Protein AF-A0AAV2M6N2-F1 (afdb_monomer_lite)

InterPro domains:
  IPR007728 Pre-SET domain [SM00468] (7-88)
  IPR046341 SET domain superfamily [G3DSA:2.170.270.10] (5-89)
  IPR046341 SET domain superfamily [SSF82199] (8-71)

Structure (mmCIF, N/CA/C/O backbone):
data_AF-A0AAV2M6N2-F1
#
_entry.id   AF-A0AAV2M6N2-F1
#
loop_
_atom_site.group_PDB
_atom_site.id
_atom_site.type_symbol
_atom_site.label_atom_id
_atom_site.label_alt_id
_atom_site.label_comp_id
_atom_site.label_asym_id
_atom_site.label_entity_id
_atom_site.label_seq_id
_atom_site.pdbx_PDB_ins_code
_atom_site.Cartn_x
_atom_site.Cartn_y
_atom_site.Cartn_z
_atom_site.occupancy
_atom_site.B_iso_or_equiv
_atom_site.auth_seq_id
_atom_site.auth_comp_id
_atom_site.auth_asym_id
_atom_site.auth_atom_id
_atom_site.pdbx_PDB_model_num
ATOM 1 N N . MET A 1 1 ? 11.135 22.900 -28.699 1.00 34.50 1 MET A N 1
ATOM 2 C CA . MET A 1 1 ? 10.430 22.295 -27.550 1.00 34.50 1 MET A CA 1
ATOM 3 C C . MET A 1 1 ? 10.805 20.824 -27.518 1.00 34.50 1 MET A C 1
ATOM 5 O O . MET A 1 1 ? 10.413 20.108 -28.428 1.00 34.50 1 MET A O 1
ATOM 9 N N . ALA A 1 2 ? 11.654 20.403 -26.579 1.00 39.59 2 ALA A N 1
ATOM 10 C CA . ALA A 1 2 ? 11.985 18.989 -26.418 1.00 39.59 2 ALA A CA 1
ATOM 11 C C . ALA A 1 2 ? 10.813 18.312 -25.700 1.00 39.59 2 ALA A C 1
ATOM 13 O O . ALA A 1 2 ? 10.427 18.749 -24.618 1.00 39.59 2 ALA A O 1
ATOM 14 N N . ALA A 1 3 ? 10.213 17.300 -26.325 1.00 44.12 3 ALA A N 1
ATOM 15 C CA . ALA A 1 3 ? 9.255 16.443 -25.648 1.00 44.12 3 ALA A CA 1
ATOM 16 C C . ALA A 1 3 ? 10.000 15.717 -24.520 1.00 44.12 3 ALA A C 1
ATOM 18 O O . ALA A 1 3 ? 10.977 15.017 -24.787 1.00 44.12 3 ALA A O 1
ATOM 19 N N . LEU A 1 4 ? 9.572 15.913 -23.271 1.00 48.38 4 LEU A N 1
ATOM 20 C CA . LEU A 1 4 ? 9.981 15.047 -22.172 1.00 48.38 4 LEU A CA 1
ATOM 21 C C . LEU A 1 4 ? 9.528 13.637 -22.561 1.00 48.38 4 LEU A C 1
ATOM 23 O O . LEU A 1 4 ? 8.331 13.393 -22.705 1.00 48.38 4 LEU A O 1
ATOM 27 N N . SER A 1 5 ? 10.470 12.729 -22.817 1.00 54.53 5 SER A N 1
ATOM 28 C CA . SER A 1 5 ? 10.140 11.311 -22.942 1.00 54.53 5 SER A CA 1
ATOM 29 C C . SER A 1 5 ? 9.387 10.912 -21.672 1.00 54.53 5 SER A C 1
ATOM 31 O O . SER A 1 5 ? 9.908 11.210 -20.592 1.00 54.53 5 SER A O 1
ATOM 33 N N . PRO A 1 6 ? 8.191 10.299 -21.760 1.00 62.06 6 PRO A N 1
ATOM 34 C CA . PRO A 1 6 ? 7.470 9.891 -20.565 1.00 62.06 6 PRO A CA 1
ATOM 35 C C . PRO A 1 6 ? 8.402 9.002 -19.741 1.00 62.06 6 PRO A C 1
ATOM 37 O O . PRO A 1 6 ? 8.955 8.028 -20.259 1.00 62.06 6 PRO A O 1
ATOM 40 N N . GLY A 1 7 ? 8.666 9.416 -18.500 1.00 73.06 7 GLY A N 1
ATOM 41 C CA . GLY A 1 7 ? 9.508 8.656 -17.586 1.00 73.06 7 GLY A CA 1
ATOM 42 C C . GLY A 1 7 ? 8.968 7.234 -17.445 1.00 73.06 7 GLY A C 1
ATOM 43 O O . GLY A 1 7 ? 7.762 7.007 -17.544 1.00 73.06 7 GLY A O 1
ATOM 44 N N . VAL A 1 8 ? 9.858 6.263 -17.244 1.00 82.75 8 VAL A N 1
ATOM 45 C CA . VAL A 1 8 ? 9.435 4.896 -16.927 1.00 82.75 8 VAL A CA 1
ATOM 46 C C . VAL A 1 8 ? 8.838 4.906 -15.524 1.00 82.75 8 VAL A C 1
ATOM 48 O O . VAL A 1 8 ? 9.507 5.324 -14.582 1.00 82.75 8 VAL A O 1
ATOM 51 N N . ASP A 1 9 ? 7.599 4.436 -15.401 1.00 87.31 9 ASP A N 1
ATOM 52 C CA . ASP A 1 9 ? 6.974 4.190 -14.107 1.00 87.31 9 ASP A CA 1
ATOM 53 C C . ASP A 1 9 ? 7.628 2.978 -13.436 1.00 87.31 9 ASP A C 1
ATOM 55 O O . ASP A 1 9 ? 7.507 1.845 -13.913 1.00 87.31 9 ASP A O 1
ATOM 59 N N . VAL A 1 10 ? 8.344 3.220 -12.339 1.00 88.06 10 VAL A N 1
ATOM 60 C CA . VAL A 1 10 ? 9.065 2.163 -11.614 1.00 88.06 10 VAL A CA 1
ATOM 61 C C . VAL A 1 10 ? 8.130 1.241 -10.847 1.00 88.06 10 VAL A C 1
ATOM 63 O O . VAL A 1 10 ? 8.499 0.097 -10.587 1.00 88.06 10 VAL A O 1
ATOM 66 N N . SER A 1 11 ? 6.921 1.710 -10.534 1.00 91.25 11 SER A N 1
ATOM 67 C CA . SER A 1 11 ? 5.903 0.887 -9.887 1.00 91.25 11 SER A CA 1
ATOM 68 C C . SER A 1 11 ? 5.238 -0.091 -10.853 1.00 91.25 11 SER A C 1
ATOM 70 O O . SER A 1 11 ? 4.497 -0.963 -10.421 1.00 9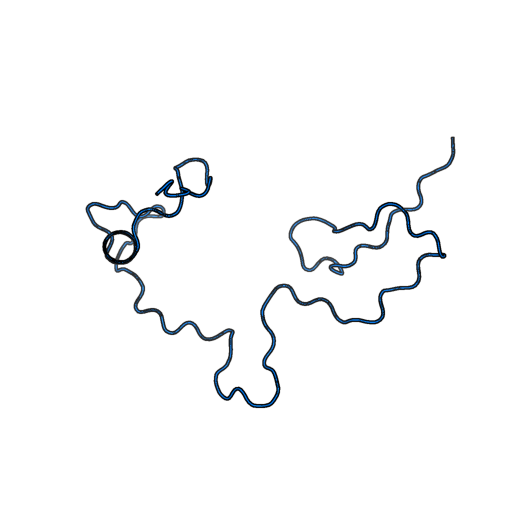1.25 11 SER A O 1
ATOM 72 N N . CYS A 1 12 ? 5.495 0.028 -12.162 1.00 89.56 12 CYS A N 1
ATOM 73 C CA . CYS A 1 12 ? 4.827 -0.757 -13.201 1.00 89.56 12 CYS A CA 1
ATOM 74 C C . CYS A 1 12 ? 3.286 -0.671 -13.140 1.00 89.56 12 CYS A C 1
ATOM 76 O O . CYS A 1 12 ? 2.609 -1.646 -13.465 1.00 89.56 12 CYS A O 1
ATOM 78 N N . GLY A 1 13 ? 2.734 0.476 -12.732 1.00 91.19 13 GLY A N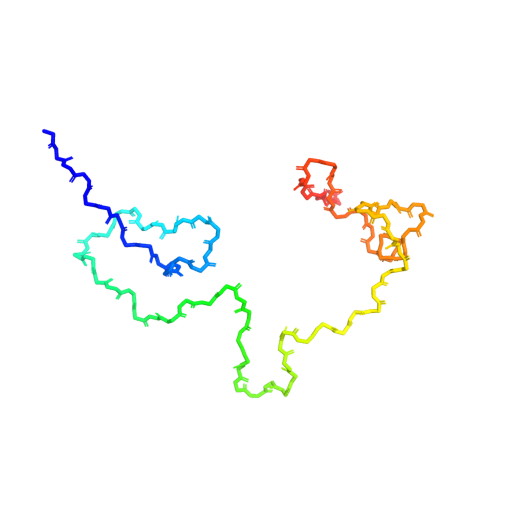 1
ATOM 79 C CA . GLY A 1 13 ? 1.297 0.691 -12.566 1.00 91.19 13 GLY A CA 1
ATOM 80 C C . GLY A 1 13 ? 0.683 -0.003 -11.350 1.00 91.19 13 GLY A C 1
ATOM 81 O O . GLY A 1 13 ? -0.536 -0.139 -11.302 1.00 91.19 13 GLY A O 1
ATOM 82 N N . LEU A 1 14 ? 1.502 -0.480 -10.405 1.00 94.12 14 LEU A N 1
ATOM 83 C CA . LEU A 1 14 ? 1.015 -1.124 -9.183 1.00 94.12 14 LEU A CA 1
ATOM 84 C C . LEU A 1 14 ? 0.539 -0.106 -8.134 1.00 94.12 14 LEU A C 1
ATOM 86 O O . LEU A 1 14 ? -0.312 -0.432 -7.316 1.00 94.12 14 LEU A O 1
ATOM 90 N N . GLU A 1 15 ? 1.051 1.125 -8.174 1.00 95.88 15 GLU A N 1
ATOM 91 C CA . GLU A 1 15 ? 0.599 2.216 -7.308 1.00 95.88 15 GLU A CA 1
ATOM 92 C C . GLU A 1 15 ? -0.585 2.976 -7.924 1.00 95.88 15 GLU A C 1
ATOM 94 O O . GLU A 1 15 ? -0.791 2.986 -9.138 1.00 95.88 15 GLU A O 1
ATOM 99 N N . ASN A 1 16 ? -1.333 3.703 -7.088 1.00 95.75 16 ASN A N 1
ATOM 100 C CA . ASN A 1 16 ? -2.460 4.529 -7.545 1.00 95.75 16 ASN A CA 1
ATOM 101 C C . ASN A 1 16 ? -2.039 5.673 -8.491 1.00 95.75 16 ASN A C 1
ATOM 103 O O . ASN A 1 16 ? -2.870 6.197 -9.235 1.00 95.75 16 ASN A O 1
ATOM 107 N N . VAL A 1 17 ? -0.768 6.089 -8.441 1.00 94.19 17 VAL A N 1
ATOM 108 C CA . VAL A 1 17 ? -0.179 7.118 -9.308 1.00 94.19 17 VAL A CA 1
ATOM 109 C C . VAL A 1 17 ? 1.195 6.665 -9.820 1.00 94.19 17 VAL A C 1
ATOM 111 O O . VAL A 1 17 ? 1.922 6.012 -9.072 1.00 94.19 17 VAL A O 1
ATOM 114 N N . PRO A 1 18 ? 1.596 7.021 -11.058 1.00 90.81 18 PRO A N 1
ATOM 115 C CA . PRO A 1 1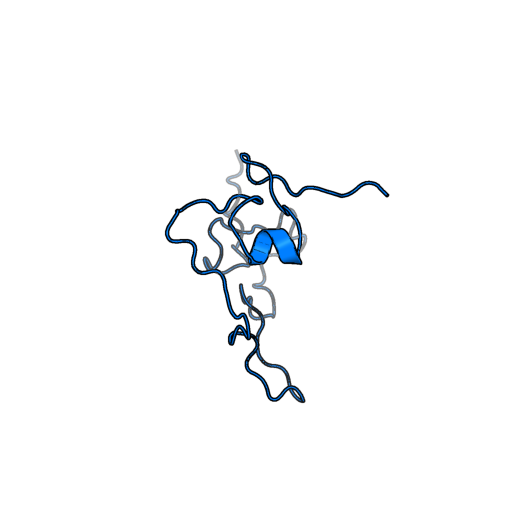8 ? 2.901 6.636 -11.595 1.00 90.81 18 PRO A CA 1
ATOM 116 C C . PRO A 1 18 ? 4.068 7.190 -10.770 1.00 90.81 18 PRO A C 1
ATOM 118 O O . PRO A 1 18 ? 4.077 8.372 -10.415 1.00 90.81 18 PRO A O 1
ATOM 121 N N . VAL A 1 19 ? 5.095 6.369 -10.549 1.00 89.44 19 VAL A N 1
ATOM 122 C CA . VAL A 1 19 ? 6.314 6.754 -9.826 1.00 89.44 19 VAL A CA 1
ATOM 123 C C . VAL A 1 19 ? 7.450 6.940 -10.828 1.00 89.44 19 VAL A C 1
ATOM 125 O O . VAL A 1 19 ? 7.946 5.982 -11.421 1.00 89.44 19 VAL A O 1
ATOM 128 N N . LEU A 1 20 ? 7.866 8.190 -11.043 1.00 86.62 20 LEU A N 1
ATOM 129 C CA . LEU A 1 20 ? 8.843 8.554 -12.072 1.00 86.62 20 LEU A CA 1
ATOM 130 C C . LEU A 1 20 ? 10.205 8.900 -11.458 1.00 86.62 20 LEU A C 1
ATOM 132 O O . LEU A 1 20 ? 10.280 9.567 -10.429 1.00 86.62 20 LEU A O 1
ATOM 136 N N . ILE A 1 21 ? 11.292 8.499 -12.124 1.00 80.00 21 ILE A N 1
ATOM 137 C CA . ILE A 1 21 ? 12.653 8.925 -11.766 1.00 80.00 21 ILE A CA 1
ATOM 138 C C . ILE A 1 21 ? 12.991 10.202 -12.538 1.00 80.00 21 ILE A C 1
ATOM 140 O O . ILE A 1 21 ? 13.246 10.165 -13.745 1.00 80.00 21 ILE A O 1
ATOM 144 N N . GLU A 1 22 ? 13.038 11.329 -11.834 1.00 73.56 22 GLU A N 1
ATOM 145 C CA . GLU A 1 22 ? 13.558 12.586 -12.366 1.00 73.56 22 GLU A CA 1
ATOM 146 C C . GLU A 1 22 ? 15.099 12.499 -12.411 1.00 73.56 22 GLU A C 1
ATOM 148 O O . GLU A 1 22 ? 15.734 12.176 -11.412 1.00 73.56 22 GLU A O 1
ATOM 153 N N . ASN A 1 23 ? 15.719 12.746 -13.571 1.00 64.06 23 ASN A N 1
ATOM 154 C CA . ASN A 1 23 ? 17.182 12.734 -13.794 1.00 64.06 23 ASN A CA 1
ATOM 155 C C . ASN A 1 23 ? 17.891 11.367 -13.894 1.00 64.06 23 ASN A C 1
ATOM 157 O O . ASN A 1 23 ? 18.970 11.179 -13.330 1.00 64.06 23 ASN A O 1
ATOM 161 N N . SER A 1 24 ? 17.384 10.426 -14.696 1.00 59.12 24 SER A N 1
ATOM 162 C CA . SER A 1 24 ? 18.210 9.278 -15.114 1.00 59.12 24 SER A CA 1
ATOM 163 C C . SER A 1 24 ? 19.381 9.750 -16.001 1.00 59.12 24 SER A C 1
ATOM 165 O O . SER A 1 24 ? 19.243 9.896 -17.212 1.00 59.12 24 SER A O 1
ATOM 167 N N . VAL A 1 25 ? 20.544 10.016 -15.384 1.00 59.16 25 VAL A N 1
ATOM 168 C CA . VAL A 1 25 ? 21.815 10.433 -16.035 1.00 59.16 25 VAL A CA 1
ATOM 169 C C . VAL A 1 25 ? 22.332 9.372 -17.022 1.00 59.16 25 VAL A C 1
ATOM 171 O O . 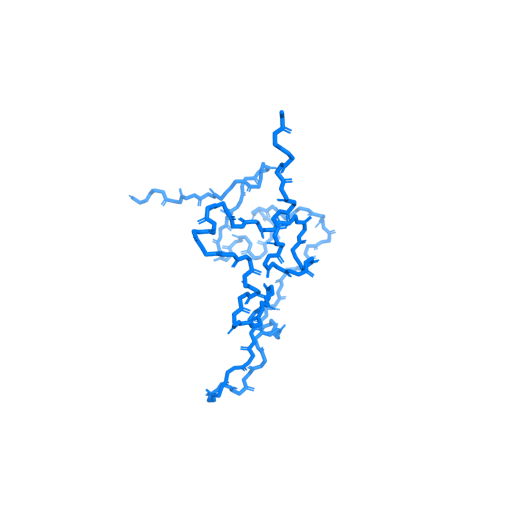VAL A 1 25 ? 23.150 9.649 -17.896 1.00 59.16 25 VAL A O 1
ATOM 174 N N . VAL A 1 26 ? 21.818 8.151 -16.920 1.00 56.44 26 VAL A N 1
ATOM 175 C CA . VAL A 1 26 ? 22.040 7.051 -17.853 1.00 56.44 26 VAL A CA 1
ATOM 176 C C . VAL A 1 26 ? 20.687 6.723 -18.477 1.00 56.44 26 VAL A C 1
ATOM 178 O O . VAL A 1 26 ? 19.685 6.724 -17.767 1.00 56.44 26 VAL A O 1
ATOM 181 N N . ALA A 1 27 ? 20.660 6.476 -19.793 1.00 56.38 27 ALA A N 1
ATOM 182 C CA . ALA A 1 27 ? 19.478 6.067 -20.561 1.00 56.38 27 ALA A CA 1
ATOM 183 C C . ALA A 1 27 ? 18.557 5.121 -19.760 1.00 56.38 27 ALA A C 1
ATOM 185 O O . ALA A 1 27 ? 19.093 4.334 -18.979 1.00 56.38 27 ALA A O 1
ATOM 186 N N . PRO A 1 28 ? 17.220 5.158 -19.960 1.00 57.94 28 PRO A N 1
ATOM 187 C CA . PRO A 1 28 ? 16.223 4.525 -19.092 1.00 57.94 28 PRO A CA 1
ATOM 188 C C . PRO A 1 28 ? 16.351 2.998 -19.119 1.00 57.94 28 PRO A C 1
ATOM 190 O O . PRO A 1 28 ? 15.600 2.282 -19.780 1.00 57.94 28 PRO A O 1
ATOM 193 N N . ALA A 1 29 ? 17.345 2.480 -18.412 1.00 61.84 29 ALA A N 1
ATOM 194 C CA . ALA A 1 29 ? 17.453 1.080 -18.107 1.00 61.84 29 ALA A CA 1
ATOM 195 C C . ALA A 1 29 ? 16.362 0.807 -17.082 1.00 61.84 29 ALA A C 1
ATOM 197 O O . ALA A 1 29 ? 16.314 1.445 -16.029 1.00 61.84 29 ALA A O 1
ATOM 198 N N . ARG A 1 30 ? 15.469 -0.132 -17.407 1.00 66.44 30 ARG A N 1
ATOM 199 C CA . ARG A 1 30 ? 14.524 -0.647 -16.419 1.00 66.44 30 ARG A CA 1
ATOM 200 C C . ARG A 1 30 ? 15.305 -1.041 -15.160 1.00 66.44 30 ARG A C 1
ATOM 202 O O . ARG A 1 30 ? 16.353 -1.688 -15.297 1.00 66.44 30 ARG A O 1
ATOM 209 N N . PRO A 1 31 ? 14.833 -0.658 -13.964 1.00 72.31 31 PRO A N 1
ATOM 210 C CA . PRO A 1 31 ? 15.507 -1.039 -12.738 1.00 72.31 31 PRO A CA 1
ATOM 211 C C . PRO A 1 31 ? 15.668 -2.560 -12.656 1.00 72.31 31 PRO A C 1
ATOM 213 O O . PRO A 1 31 ? 14.783 -3.312 -13.059 1.00 72.31 31 PRO A O 1
ATOM 216 N N . ARG A 1 32 ? 16.810 -3.033 -12.143 1.00 84.81 32 ARG A N 1
ATOM 217 C CA . ARG A 1 32 ? 17.082 -4.471 -11.956 1.00 84.81 32 ARG A CA 1
ATOM 218 C C . ARG A 1 32 ? 16.495 -4.987 -10.638 1.00 84.81 32 ARG A C 1
ATOM 220 O O . ARG A 1 32 ? 17.178 -5.671 -9.884 1.00 84.81 32 ARG A O 1
ATOM 227 N N . PHE A 1 33 ? 15.253 -4.624 -10.348 1.00 88.12 33 PHE A N 1
ATOM 228 C CA . PHE A 1 33 ? 14.502 -5.116 -9.197 1.00 88.12 33 PHE A CA 1
ATOM 229 C C . PHE A 1 33 ? 13.046 -5.363 -9.597 1.00 88.12 33 PHE A C 1
ATOM 231 O O . PHE A 1 33 ? 12.581 -4.844 -10.611 1.00 88.12 33 PHE A O 1
ATOM 238 N N . HIS A 1 34 ? 12.337 -6.156 -8.796 1.00 91.38 34 HIS A N 1
ATOM 239 C CA . HIS A 1 34 ? 10.891 -6.324 -8.913 1.00 91.38 34 HIS A CA 1
ATOM 240 C C . HIS A 1 34 ? 10.228 -5.438 -7.862 1.00 91.38 34 HIS A C 1
ATOM 242 O O . HIS A 1 34 ? 10.511 -5.590 -6.676 1.00 91.38 34 HIS A O 1
ATOM 248 N N . TYR A 1 35 ? 9.417 -4.477 -8.304 1.00 91.94 35 TYR A N 1
ATOM 249 C CA . TYR A 1 35 ? 8.642 -3.627 -7.404 1.00 91.94 35 TYR A CA 1
ATOM 250 C C . TYR A 1 35 ? 7.475 -4.432 -6.819 1.00 91.94 35 TYR A C 1
ATOM 252 O O . TYR A 1 35 ? 6.855 -5.217 -7.536 1.00 91.94 35 TYR A O 1
ATOM 260 N N . SER A 1 36 ? 7.181 -4.226 -5.538 1.00 94.12 36 SER A N 1
ATOM 261 C CA . SER A 1 36 ? 6.009 -4.769 -4.851 1.00 94.12 36 SER A CA 1
ATOM 262 C C . SER A 1 36 ? 5.414 -3.665 -3.984 1.00 94.12 36 SER A C 1
ATOM 264 O O . SER A 1 36 ? 6.162 -2.965 -3.304 1.00 94.12 36 SER A O 1
ATOM 266 N N . THR A 1 37 ? 4.092 -3.505 -4.025 1.00 94.75 37 THR A N 1
ATOM 267 C CA . THR A 1 37 ? 3.342 -2.540 -3.199 1.00 94.75 37 THR A CA 1
ATOM 268 C C . THR A 1 37 ? 3.205 -3.004 -1.755 1.00 94.75 37 THR A C 1
ATOM 270 O O . THR A 1 37 ? 3.027 -2.198 -0.848 1.00 94.75 37 THR A O 1
ATOM 273 N N . GLU A 1 38 ? 3.288 -4.316 -1.543 1.00 92.50 38 GLU A N 1
ATOM 274 C CA . GLU A 1 38 ? 3.175 -4.953 -0.239 1.00 92.50 38 GLU A CA 1
ATOM 275 C C . GLU A 1 38 ? 4.447 -5.727 0.109 1.00 92.50 38 GLU A C 1
ATOM 277 O O . GLU A 1 38 ? 5.309 -5.998 -0.738 1.00 92.50 38 GLU A O 1
ATOM 282 N N . ASN A 1 39 ? 4.553 -6.093 1.383 1.00 90.31 39 ASN A N 1
ATOM 283 C CA . ASN A 1 39 ? 5.625 -6.943 1.875 1.00 90.31 39 ASN A CA 1
ATOM 284 C C . ASN A 1 39 ? 5.561 -8.318 1.199 1.00 90.31 39 ASN A C 1
ATOM 286 O O . ASN A 1 39 ? 4.498 -8.914 1.078 1.00 90.31 39 ASN A O 1
ATOM 290 N N . VAL A 1 40 ? 6.721 -8.842 0.807 1.00 90.69 40 VAL A N 1
ATOM 291 C CA . VAL A 1 40 ? 6.855 -10.199 0.267 1.00 90.69 40 VAL A CA 1
ATOM 292 C C . VAL A 1 40 ? 7.535 -11.095 1.292 1.00 90.69 40 VAL A C 1
ATOM 294 O O . VAL A 1 40 ? 8.455 -10.660 1.991 1.00 90.69 40 VAL A O 1
ATOM 297 N N . GLN A 1 41 ? 7.102 -12.352 1.383 1.00 90.50 41 GLN A N 1
ATOM 298 C CA . GLN A 1 41 ? 7.702 -13.310 2.305 1.00 90.50 41 GLN A CA 1
ATOM 299 C C . GLN A 1 41 ? 9.184 -13.536 1.971 1.00 90.50 41 GLN A C 1
ATOM 301 O O . GLN A 1 41 ? 9.552 -13.874 0.843 1.00 90.50 41 GLN A O 1
ATOM 306 N N . GLY A 1 42 ? 10.037 -13.350 2.978 1.00 89.31 42 GLY A N 1
ATOM 307 C CA . GLY A 1 42 ? 11.474 -13.579 2.888 1.00 89.31 42 GLY A CA 1
ATOM 308 C C . GLY A 1 42 ? 11.894 -14.937 3.463 1.00 89.31 42 GLY A C 1
ATOM 309 O O . GLY A 1 42 ? 11.170 -15.535 4.262 1.00 89.31 42 GLY A O 1
ATOM 310 N N . PRO A 1 43 ? 13.095 -15.432 3.118 1.00 92.25 43 PRO A N 1
ATOM 311 C CA . PRO A 1 43 ? 13.649 -16.628 3.742 1.00 92.25 43 PRO A CA 1
ATOM 312 C C . PRO A 1 43 ? 13.763 -16.473 5.266 1.00 92.25 43 PRO A C 1
ATOM 314 O O . PRO A 1 43 ? 14.278 -15.469 5.752 1.00 92.25 43 PRO A O 1
ATOM 317 N N . GLY A 1 44 ? 13.339 -17.492 6.019 1.00 89.81 44 GLY A N 1
ATOM 318 C CA . GLY A 1 44 ? 13.446 -17.517 7.484 1.00 89.81 44 GLY A CA 1
ATOM 319 C C . GLY A 1 44 ? 12.253 -16.926 8.242 1.00 89.81 44 GLY A C 1
ATOM 320 O O . GLY A 1 44 ? 12.286 -16.912 9.470 1.00 89.81 44 GLY A O 1
ATOM 321 N N . PHE A 1 45 ? 11.204 -16.489 7.544 1.00 83.25 45 PHE A N 1
ATOM 322 C CA . PHE A 1 45 ? 9.951 -16.033 8.144 1.00 83.25 45 PHE A CA 1
ATOM 323 C C . PHE A 1 45 ? 8.817 -16.981 7.732 1.00 83.25 45 PHE A C 1
ATOM 325 O O . PHE A 1 45 ? 8.591 -17.182 6.540 1.00 83.25 45 PHE A O 1
ATOM 332 N N . SER A 1 46 ? 8.167 -17.633 8.701 1.00 84.50 46 SER A N 1
ATOM 333 C CA . SER A 1 46 ? 7.138 -18.653 8.436 1.00 84.50 46 SER A CA 1
ATOM 334 C C . SER A 1 46 ? 5.772 -18.066 8.125 1.00 84.50 46 SER A C 1
ATOM 336 O O . SER A 1 46 ? 5.008 -18.689 7.393 1.00 84.50 46 SER A O 1
ATOM 338 N N . ASP A 1 47 ? 5.486 -16.896 8.684 1.00 83.75 47 ASP A N 1
ATOM 339 C CA . ASP A 1 47 ? 4.163 -16.296 8.616 1.00 83.75 47 ASP A CA 1
ATOM 340 C C . ASP A 1 47 ? 4.037 -15.496 7.317 1.00 83.75 47 ASP A C 1
ATOM 342 O O . ASP A 1 47 ? 5.006 -14.902 6.833 1.00 83.75 47 ASP A O 1
ATOM 346 N N . ASP A 1 48 ? 2.855 -15.504 6.715 1.00 81.69 48 ASP A N 1
ATOM 347 C CA . ASP A 1 48 ? 2.594 -14.691 5.535 1.00 81.69 48 ASP A CA 1
ATOM 348 C C . ASP A 1 48 ? 2.428 -13.223 5.976 1.00 81.69 48 ASP A C 1
ATOM 350 O O . ASP A 1 48 ? 1.553 -12.934 6.794 1.00 81.69 48 ASP A O 1
ATOM 354 N N . PRO A 1 49 ? 3.242 -12.266 5.483 1.00 85.06 49 PRO A N 1
ATOM 355 C CA . PRO A 1 49 ? 3.090 -10.859 5.850 1.00 85.06 49 PRO A CA 1
ATOM 356 C C . PRO A 1 49 ? 1.758 -10.243 5.393 1.00 85.06 49 PRO A C 1
ATOM 358 O O . PRO A 1 49 ? 1.398 -9.173 5.889 1.00 85.06 49 PRO A O 1
ATOM 361 N N . SER A 1 50 ? 1.039 -10.886 4.468 1.00 84.19 50 SER A N 1
ATOM 362 C CA . SER A 1 50 ? -0.312 -10.486 4.066 1.00 84.19 50 SER A CA 1
ATOM 363 C C . SER A 1 50 ? -1.389 -10.954 5.057 1.00 84.19 50 SER A C 1
ATOM 365 O O . SER A 1 50 ? -2.519 -10.461 5.013 1.00 84.19 50 SER A O 1
ATOM 367 N N . GLU A 1 51 ? -1.075 -11.867 5.980 1.00 84.06 51 GLU A N 1
ATOM 368 C CA . GLU A 1 51 ? -2.004 -12.296 7.024 1.00 84.06 51 GLU A CA 1
ATOM 369 C C . GLU A 1 51 ? -1.988 -11.321 8.209 1.00 84.06 51 GLU A C 1
ATOM 371 O O . GLU A 1 51 ? -1.055 -11.253 9.008 1.00 84.06 51 GLU A O 1
ATOM 376 N N . ALA A 1 52 ? -3.071 -10.557 8.360 1.00 71.38 52 ALA A N 1
ATOM 377 C CA . ALA A 1 52 ? -3.247 -9.684 9.512 1.00 71.38 52 ALA A CA 1
ATOM 378 C C . ALA A 1 52 ? -3.774 -10.471 10.724 1.00 71.38 52 ALA A C 1
ATOM 380 O O . ALA A 1 52 ? -4.937 -10.877 10.764 1.00 71.38 52 ALA A O 1
ATOM 381 N N . THR A 1 53 ? -2.972 -10.593 11.782 1.00 73.44 53 THR A N 1
ATOM 382 C CA . THR A 1 53 ? -3.442 -11.055 13.099 1.00 73.44 53 THR A CA 1
ATOM 383 C C . THR A 1 53 ? -4.049 -9.896 13.891 1.00 73.44 53 THR A C 1
ATOM 385 O O . THR A 1 53 ? -3.521 -9.478 14.923 1.00 73.44 53 THR A O 1
ATOM 388 N N . LEU A 1 54 ? -5.149 -9.332 13.392 1.00 75.69 54 LEU A N 1
ATOM 389 C CA . LEU A 1 54 ? -5.870 -8.243 14.053 1.00 75.69 54 LEU A CA 1
ATOM 390 C C . LEU A 1 54 ? -7.287 -8.694 14.400 1.00 75.69 54 LEU A C 1
ATOM 392 O O . LEU A 1 54 ? -8.022 -9.188 13.554 1.00 75.69 54 LEU A O 1
ATOM 396 N N . LEU A 1 55 ? -7.695 -8.467 15.648 1.00 81.50 55 LEU A N 1
ATOM 397 C CA . LEU A 1 55 ? -9.056 -8.765 16.110 1.00 81.50 55 LEU A CA 1
ATOM 398 C C . LEU A 1 55 ? -10.099 -7.773 15.560 1.00 81.50 55 LEU A C 1
ATOM 400 O O . LEU A 1 55 ? -11.299 -8.008 15.683 1.00 81.50 55 LEU A O 1
ATOM 404 N N . GLY A 1 56 ? -9.640 -6.675 14.948 1.00 85.81 56 GLY A N 1
ATOM 405 C CA . GLY A 1 56 ? -10.486 -5.604 14.430 1.00 85.81 56 GLY A CA 1
ATOM 406 C C . GLY A 1 56 ? -11.311 -4.910 15.518 1.00 85.81 56 GLY A C 1
ATOM 407 O O . GLY A 1 56 ? -11.054 -5.033 16.718 1.00 85.81 56 GLY A O 1
ATOM 408 N N . CYS A 1 57 ? -12.322 -4.158 15.087 1.00 91.31 57 CYS A N 1
ATOM 409 C CA . CYS A 1 57 ? -13.364 -3.612 15.953 1.00 91.31 57 CYS A CA 1
ATOM 410 C C . CYS A 1 57 ? -14.746 -3.993 15.400 1.00 91.31 57 CYS A C 1
ATOM 412 O O . CYS A 1 57 ? -14.875 -4.252 14.205 1.00 91.31 57 CYS A O 1
ATOM 414 N N . PRO A 1 58 ? -15.801 -4.000 16.233 1.00 91.06 58 PRO A N 1
ATOM 415 C CA . PRO A 1 58 ? -17.162 -4.311 15.790 1.00 91.06 58 PRO A CA 1
ATOM 416 C C . PRO A 1 58 ? -17.873 -3.123 15.113 1.00 91.06 58 PRO A C 1
ATOM 418 O O . PRO A 1 58 ? -19.083 -3.172 14.891 1.00 91.06 58 PRO A O 1
ATOM 421 N N . CYS A 1 59 ? -17.169 -2.021 14.838 1.00 92.56 59 CYS A N 1
ATOM 422 C CA . CYS A 1 59 ? -17.764 -0.822 14.262 1.00 92.56 59 CYS A CA 1
ATOM 423 C C . CYS A 1 59 ? -18.278 -1.101 12.839 1.00 92.56 59 CYS A C 1
ATOM 425 O O . CYS A 1 59 ? -17.529 -1.550 11.981 1.00 92.56 59 CYS A O 1
ATOM 427 N N . VAL A 1 60 ? -19.549 -0.782 12.579 1.00 89.94 60 VAL A N 1
ATOM 428 C CA . VAL A 1 60 ? -20.162 -0.866 11.233 1.00 89.94 60 VAL A CA 1
ATOM 429 C C . VAL A 1 60 ? -20.106 0.488 10.504 1.00 89.94 60 VAL A C 1
ATOM 431 O O . VAL A 1 60 ? -20.377 0.581 9.311 1.00 89.94 60 VAL A O 1
ATOM 434 N N . SER A 1 61 ? -19.755 1.560 11.222 1.00 85.56 61 SER A N 1
ATOM 435 C CA . SER A 1 61 ? -19.558 2.895 10.650 1.00 85.56 61 SER A CA 1
ATOM 436 C C . SER A 1 61 ? -18.361 2.917 9.698 1.00 85.56 61 SER A C 1
ATOM 438 O O . SER A 1 61 ? -17.332 2.308 9.978 1.00 85.56 61 SER A O 1
ATOM 440 N N . HIS A 1 62 ? -18.463 3.707 8.625 1.00 83.50 62 HIS A N 1
ATOM 441 C CA . HIS A 1 62 ? -17.346 3.984 7.715 1.00 83.50 62 HIS A CA 1
ATOM 442 C C . HIS A 1 62 ? -16.197 4.760 8.382 1.00 83.50 62 HIS A C 1
ATOM 444 O O . HIS A 1 62 ? -15.077 4.751 7.878 1.00 83.50 62 HIS A O 1
ATOM 450 N N . SER A 1 63 ? -16.459 5.429 9.507 1.00 87.94 63 SER A N 1
ATOM 451 C CA . SER A 1 63 ? -15.444 6.130 10.296 1.00 87.94 63 SER A CA 1
ATOM 452 C C . SER A 1 63 ? -15.583 5.750 11.764 1.00 87.94 63 SER A C 1
ATOM 454 O O . SER A 1 63 ? -16.651 5.910 12.363 1.00 87.94 63 SER A O 1
ATOM 456 N N . CYS A 1 64 ? -14.504 5.208 12.326 1.00 90.62 64 CYS A N 1
ATOM 457 C CA . CYS A 1 64 ? -14.414 4.889 13.745 1.00 90.62 64 CYS A CA 1
ATOM 458 C C . CYS A 1 64 ? -14.212 6.170 14.560 1.00 90.62 64 CYS A C 1
ATOM 460 O O . CYS A 1 64 ? -13.508 7.071 14.116 1.00 90.62 64 CYS A O 1
ATOM 462 N N . VAL A 1 65 ? -14.799 6.222 15.758 1.00 88.94 65 VAL A N 1
ATOM 463 C CA . VAL A 1 65 ? -14.610 7.321 16.718 1.00 88.94 65 VAL A CA 1
ATOM 464 C C . VAL A 1 65 ? -14.097 6.772 18.044 1.00 88.94 65 VAL A C 1
ATOM 466 O O . VAL A 1 65 ? -14.432 5.641 18.426 1.00 88.94 65 VAL A O 1
ATOM 469 N N . LEU A 1 66 ? -13.259 7.550 18.727 1.00 88.94 66 LEU A N 1
ATOM 470 C CA . LEU A 1 66 ? -12.513 7.121 19.911 1.00 88.94 66 LEU A CA 1
ATOM 471 C C . LEU A 1 66 ? -13.424 6.617 21.041 1.00 88.94 66 LEU A C 1
ATOM 473 O O . LEU A 1 66 ? -13.088 5.665 21.747 1.00 88.94 66 LEU A O 1
ATOM 477 N N . GLU A 1 67 ? -14.610 7.200 21.191 1.00 89.19 67 GLU A N 1
ATOM 478 C CA . GLU A 1 67 ? -15.540 6.87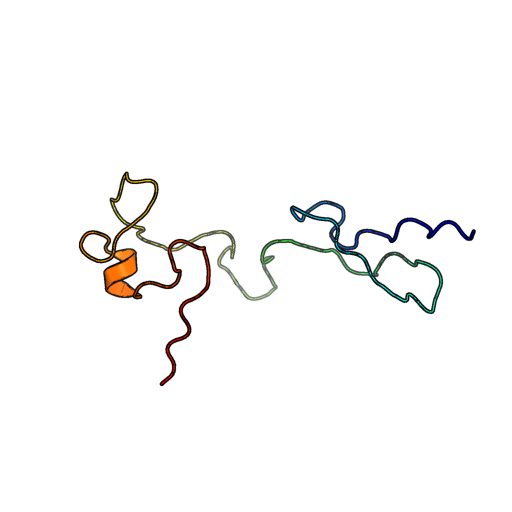2 22.271 1.00 89.19 67 GLU A CA 1
ATOM 479 C C . GLU A 1 67 ? -16.121 5.456 22.159 1.00 89.19 67 GLU A C 1
ATOM 481 O O . GLU A 1 67 ? -16.541 4.888 23.166 1.00 89.19 67 GLU A O 1
ATOM 486 N N . SER A 1 68 ? -16.145 4.868 20.957 1.00 89.69 68 SER A N 1
ATOM 487 C CA . SER A 1 68 ? -16.845 3.597 20.696 1.00 89.69 68 SER A CA 1
ATOM 488 C C . SER A 1 68 ? -16.007 2.516 20.010 1.00 89.69 68 SER A C 1
ATOM 490 O O . SER A 1 68 ? -16.433 1.362 19.956 1.00 89.69 68 SER A O 1
ATOM 492 N N . CYS A 1 69 ? -14.822 2.850 19.494 1.00 92.75 69 CYS A N 1
ATOM 493 C CA . CYS A 1 69 ? -13.981 1.915 18.752 1.00 92.75 69 CYS A CA 1
ATOM 494 C C . CYS A 1 69 ? -12.856 1.332 19.616 1.00 92.75 69 CYS A C 1
ATOM 496 O O . CYS A 1 69 ? -11.957 2.054 20.047 1.00 92.75 69 CYS A O 1
ATOM 498 N N . SER A 1 70 ? -12.832 0.006 19.780 1.00 91.00 70 SER A N 1
ATOM 499 C CA . SER A 1 70 ? -11.769 -0.703 20.508 1.00 91.00 70 SER A CA 1
ATOM 500 C C . SER A 1 70 ? -10.377 -0.505 19.897 1.00 91.00 70 SER A C 1
ATOM 502 O O . SER A 1 70 ? -9.399 -0.427 20.638 1.00 91.00 70 SER A O 1
ATOM 504 N N . CYS A 1 71 ? -10.262 -0.381 18.569 1.00 90.69 71 CYS A N 1
ATOM 505 C CA . CYS A 1 71 ? -8.981 -0.119 17.906 1.00 90.69 71 CYS A CA 1
ATOM 506 C C . CYS A 1 71 ? -8.417 1.247 18.316 1.00 90.69 71 CYS A C 1
ATOM 508 O O . CYS A 1 71 ? -7.261 1.336 18.725 1.00 90.69 71 CYS A O 1
ATOM 510 N N . LEU A 1 72 ? -9.248 2.294 18.267 1.00 90.31 72 LEU A N 1
ATOM 511 C CA . LEU A 1 72 ? -8.840 3.652 18.639 1.00 90.31 72 LEU A CA 1
ATOM 512 C C . LEU A 1 72 ? -8.618 3.791 20.145 1.00 90.31 72 LEU A C 1
ATOM 514 O O . LEU A 1 72 ? -7.724 4.507 20.568 1.00 90.31 72 LEU A O 1
ATOM 518 N N . GLN A 1 73 ? -9.370 3.076 20.977 1.00 89.75 73 GLN A N 1
ATOM 519 C CA . GLN A 1 73 ? -9.120 3.060 22.422 1.00 89.75 73 GLN A CA 1
ATOM 520 C C . GLN A 1 73 ? -7.793 2.382 22.772 1.00 89.75 73 GLN A C 1
ATOM 522 O O . GLN A 1 73 ? -7.111 2.812 23.699 1.00 89.75 73 GLN A O 1
ATOM 527 N N . SER A 1 74 ? -7.414 1.343 22.022 1.00 88.81 74 SER A N 1
ATOM 528 C CA . SER A 1 74 ? -6.174 0.597 22.264 1.00 88.81 74 SER A CA 1
ATOM 529 C C . SER A 1 74 ? -4.933 1.340 21.761 1.00 88.81 74 SER A C 1
ATOM 531 O O . SER A 1 74 ? -3.876 1.246 22.381 1.00 88.81 74 SER A O 1
ATOM 533 N N . HIS A 1 75 ? -5.051 2.077 20.651 1.00 86.56 75 HIS A N 1
ATOM 534 C CA . HIS A 1 75 ? -3.904 2.672 19.951 1.00 86.56 75 HIS A CA 1
ATOM 535 C C . HIS A 1 75 ? -3.944 4.206 19.842 1.00 86.56 75 HIS A C 1
ATOM 537 O O . HIS A 1 75 ? -2.957 4.814 19.436 1.00 86.56 75 HIS A O 1
ATOM 543 N N . GLY A 1 76 ? -5.044 4.844 20.243 1.00 86.06 76 GLY A N 1
ATOM 544 C CA . GLY A 1 76 ? -5.308 6.266 20.029 1.00 86.06 76 GLY A CA 1
ATOM 545 C C . GLY A 1 76 ? -5.810 6.586 18.617 1.00 86.06 76 GLY A C 1
ATOM 546 O O . GLY A 1 76 ? -5.895 5.724 17.742 1.00 86.06 76 GLY A O 1
ATOM 547 N N . GLU A 1 77 ? -6.142 7.857 18.390 1.00 86.44 77 GLU A N 1
ATOM 548 C CA . GLU A 1 77 ? -6.422 8.378 17.050 1.00 86.44 77 GLU A CA 1
ATOM 549 C C . GLU A 1 77 ? -5.111 8.613 16.296 1.00 86.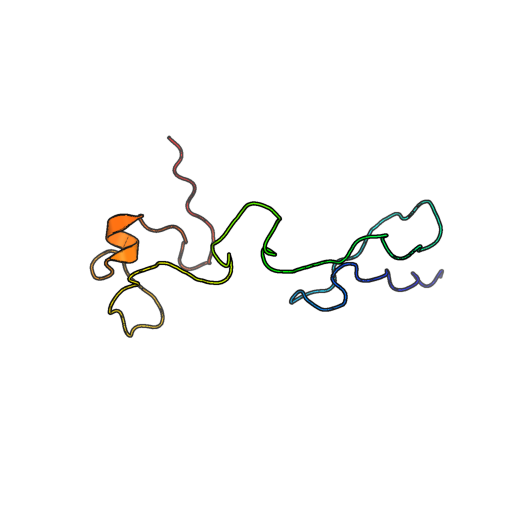44 77 GLU A C 1
ATOM 551 O O . GLU A 1 77 ? -4.307 9.465 16.667 1.00 86.44 77 GLU A O 1
ATOM 556 N N . ALA A 1 78 ? -4.896 7.842 15.228 1.00 86.00 78 ALA A N 1
ATOM 557 C CA . ALA A 1 78 ? -3.717 7.981 14.375 1.00 86.00 78 ALA A CA 1
ATOM 558 C C . ALA A 1 78 ? -3.889 9.051 13.285 1.00 86.00 78 ALA A C 1
ATOM 560 O O . ALA A 1 78 ? -2.896 9.575 12.787 1.00 86.00 78 ALA A O 1
ATOM 561 N N . TYR A 1 79 ? -5.129 9.382 12.918 1.00 84.44 79 TYR A N 1
ATOM 562 C CA . TYR A 1 79 ? -5.452 10.273 11.805 1.00 84.44 79 TYR A CA 1
ATOM 563 C C . TYR A 1 79 ? -6.470 11.331 12.223 1.00 84.44 79 TYR A C 1
ATOM 565 O O . TYR A 1 79 ? -7.380 11.050 13.000 1.00 84.44 79 TYR A O 1
ATOM 573 N N . THR A 1 80 ? -6.352 12.529 11.653 1.00 82.19 80 THR A N 1
ATOM 574 C CA . THR A 1 80 ? -7.424 13.532 11.669 1.00 82.19 80 THR A CA 1
ATOM 575 C C . THR A 1 80 ? -8.497 13.206 10.629 1.00 82.19 80 THR A C 1
ATOM 577 O O . THR A 1 80 ? -8.316 12.355 9.756 1.00 82.19 80 THR A O 1
ATOM 580 N N . THR A 1 81 ? -9.600 13.958 10.647 1.00 80.56 81 THR A N 1
ATOM 581 C CA . THR A 1 81 ? -10.642 13.909 9.606 1.00 80.56 81 THR A CA 1
ATOM 582 C C . THR A 1 81 ? -10.132 14.257 8.204 1.00 80.56 81 THR A C 1
ATOM 584 O O . THR A 1 81 ? -10.782 13.923 7.220 1.00 80.56 81 THR A O 1
ATOM 587 N N . GLU A 1 82 ? -8.972 14.909 8.099 1.00 83.69 82 GLU A N 1
ATOM 588 C CA . GLU A 1 82 ? -8.301 15.233 6.834 1.00 83.69 82 GLU A CA 1
ATOM 589 C C . GLU A 1 82 ? -7.237 14.184 6.452 1.00 83.69 82 GLU A C 1
ATOM 591 O O . GLU A 1 82 ? -6.412 14.430 5.576 1.00 83.69 82 GLU A O 1
ATOM 596 N N . VAL A 1 83 ? -7.227 13.015 7.111 1.00 76.94 83 VAL A N 1
ATOM 597 C CA . VAL A 1 83 ? -6.264 11.914 6.889 1.00 76.94 83 VAL A CA 1
ATOM 598 C C . VAL A 1 83 ? -4.807 12.364 7.102 1.00 76.94 83 VAL A C 1
ATOM 600 O O . VAL A 1 83 ? -3.863 11.816 6.541 1.00 76.94 83 VAL A O 1
ATOM 603 N N . THR A 1 84 ? -4.601 13.373 7.952 1.00 75.94 84 THR A N 1
ATOM 604 C CA . THR A 1 84 ? -3.264 13.777 8.401 1.00 75.94 84 THR A CA 1
ATOM 605 C C . THR A 1 84 ? -2.904 12.979 9.645 1.00 75.94 84 THR A C 1
ATOM 607 O O . THR A 1 84 ? -3.725 12.848 10.552 1.00 75.94 84 THR A O 1
ATOM 610 N N . VAL A 1 85 ? -1.687 12.436 9.699 1.00 75.25 85 VAL A N 1
ATOM 611 C CA . VAL A 1 85 ? -1.229 11.657 10.855 1.00 75.25 85 VAL A CA 1
ATOM 612 C C . VAL A 1 85 ? -1.084 12.567 12.074 1.00 75.25 85 VAL A C 1
ATOM 614 O O . VAL A 1 85 ? -0.470 13.633 11.996 1.00 75.25 85 VAL A O 1
ATOM 617 N N . TRP A 1 86 ? -1.621 12.136 13.213 1.00 65.56 86 TRP A N 1
ATOM 618 C CA . TRP A 1 86 ? -1.411 12.811 14.488 1.00 65.56 86 TRP A CA 1
ATOM 619 C C . TRP A 1 86 ? -0.025 12.446 15.032 1.00 65.56 86 TRP A C 1
ATOM 621 O O . TRP A 1 86 ? 0.173 11.391 15.631 1.00 65.56 86 TRP A O 1
ATOM 631 N N . CYS A 1 87 ? 0.970 13.309 14.823 1.00 55.16 87 CYS A N 1
ATOM 632 C CA . CYS A 1 87 ? 2.241 13.180 15.532 1.00 55.16 87 CYS A CA 1
ATOM 633 C C . CYS A 1 87 ? 2.033 13.630 16.983 1.00 55.16 87 CYS A C 1
ATOM 635 O O . CYS A 1 87 ? 1.857 14.823 17.238 1.00 55.16 87 CYS A O 1
ATOM 637 N N . ARG A 1 88 ? 2.085 12.703 17.950 1.00 55.91 88 ARG A N 1
ATOM 638 C CA . ARG A 1 88 ? 2.302 13.090 19.352 1.00 55.91 88 ARG A CA 1
ATOM 639 C C . ARG A 1 88 ? 3.663 13.778 19.430 1.00 55.91 88 ARG A C 1
ATOM 641 O O . ARG A 1 88 ? 4.687 13.124 19.272 1.00 55.91 88 ARG A O 1
ATOM 648 N N . MET A 1 89 ? 3.666 15.092 19.640 1.00 44.75 89 MET A N 1
ATOM 649 C CA . MET A 1 89 ? 4.844 15.765 20.175 1.00 44.75 89 MET A CA 1
ATOM 650 C C . MET A 1 89 ? 4.919 15.382 21.654 1.00 44.75 89 MET A C 1
ATOM 652 O O . MET A 1 89 ? 4.088 15.841 22.437 1.00 44.75 89 MET A O 1
ATOM 656 N N . GLU A 1 90 ? 5.825 14.469 22.002 1.00 51.78 90 GLU A N 1
ATOM 657 C CA . GLU A 1 90 ? 6.314 14.350 23.383 1.00 51.78 90 GLU A CA 1
ATOM 658 C C . GLU A 1 90 ? 7.250 15.519 23.707 1.00 51.78 90 GLU A C 1
ATOM 660 O O . GLU A 1 90 ? 8.049 15.902 22.818 1.00 51.78 90 GLU A O 1
#

Radius of gyration: 20.39 Å; chains: 1; bounding box: 42×41×51 Å

Secondary structure (DSSP, 8-state):
----PPPPBTTTT-SSS--B-TT-SS--PPPSS---SS--PPTT--S-TT----------SSS--TTT-HHHHHH---B-TTS-B-----

pLDDT: mean 79.83, std 14.63, range [34.5, 95.88]

Organism: Knipowitschia caucasica (NCBI:txid637954)

Foldseek 3Di:
DDPDDPFDQLQNPVDPDGDGDDDPVDPRDRDPDDDDPDDQDDPPDDDGSPDDPDPFFPDPDPDDDCVHTPVCVVPNDQADPVRDGDDPPD

Sequence (90 aa):
MAALSPGVDVSCGLENVPVLIENSVVAPARPRFHYSTENVQGPGFSDDPSEATLLGCPCVSHSCVLESCSCLQSHGEAYTTEVTVWCRME